Protein AF-A0A6V7V743-F1 (afdb_monomer_lite)

InterPro domains:
  IPR010418 ECSIT [PTHR13113] (31-165)
  IPR046448 ECSIT, N-terminal [PF06239] (47-164)

Foldseek 3Di:
DVVVVVVVVVVVVVVVVLVVVVCCVVVVCVVVPVPPPPPPPLVVLLVVLVVLCVVDPLEPVSLLVSLVCVCVPQPLPRPCLLSNLVSSLVCCVVSVNLQPQVSLVSSLVSHDFPPQEDPDPVCLSPCRPVSNVVSNVVSVVSCVVSVHQDDPVSVVSCCRRNNPHPPSVVVNVVSPVPDDD

Structure (mmCIF, N/CA/C/O backbone):
data_AF-A0A6V7V743-F1
#
_entry.id   AF-A0A6V7V743-F1
#
loop_
_atom_site.group_PDB
_atom_site.id
_atom_site.type_symbol
_atom_site.label_atom_id
_atom_site.label_alt_id
_atom_site.label_comp_id
_atom_site.label_asym_id
_atom_site.label_entity_id
_atom_site.label_seq_id
_atom_site.pdbx_PDB_ins_code
_atom_site.Cartn_x
_atom_site.Cartn_y
_atom_site.Cartn_z
_atom_site.occupancy
_atom_site.B_iso_or_equiv
_atom_site.auth_seq_id
_atom_site.auth_comp_id
_atom_site.auth_asym_id
_atom_site.auth_atom_id
_atom_site.pdbx_PDB_model_num
ATOM 1 N N . MET A 1 1 ? 15.451 -40.706 -31.987 1.00 52.59 1 MET A N 1
ATOM 2 C CA . MET A 1 1 ? 14.683 -40.516 -30.731 1.00 52.59 1 MET A CA 1
ATOM 3 C C . MET A 1 1 ? 15.516 -40.068 -29.520 1.00 52.59 1 MET A C 1
ATOM 5 O O . MET A 1 1 ? 14.998 -39.314 -28.710 1.00 52.59 1 MET A O 1
ATOM 9 N N . LEU A 1 2 ? 16.792 -40.453 -29.372 1.00 41.56 2 LEU A N 1
ATOM 10 C CA . LEU A 1 2 ? 17.580 -40.140 -28.160 1.00 41.56 2 LEU A CA 1
ATOM 11 C C . LEU A 1 2 ? 18.074 -38.678 -28.047 1.00 41.56 2 LEU A C 1
ATOM 13 O O . LEU A 1 2 ? 18.155 -38.143 -26.943 1.00 41.56 2 LEU A O 1
ATOM 17 N N . LYS A 1 3 ? 18.320 -37.981 -29.169 1.00 33.25 3 LYS A N 1
ATOM 18 C CA . LYS A 1 3 ? 18.765 -36.569 -29.158 1.00 33.25 3 LYS A CA 1
ATOM 19 C C . LYS A 1 3 ? 17.710 -35.607 -28.582 1.00 33.25 3 LYS A C 1
ATOM 21 O O . LYS A 1 3 ? 18.058 -34.669 -27.872 1.00 33.25 3 LYS A O 1
ATOM 26 N N . SER A 1 4 ? 16.420 -35.859 -28.819 1.00 38.12 4 SER A N 1
ATOM 27 C CA . SER A 1 4 ? 15.328 -35.017 -28.302 1.00 38.12 4 SER A CA 1
ATOM 28 C C . SER A 1 4 ? 15.082 -35.202 -26.802 1.00 38.12 4 SER A C 1
ATOM 30 O O . SER A 1 4 ? 14.687 -34.250 -26.135 1.00 38.12 4 SER A O 1
ATOM 32 N N . LEU A 1 5 ? 15.337 -36.396 -26.256 1.00 37.75 5 LEU A N 1
ATOM 33 C CA . LEU A 1 5 ? 15.268 -36.665 -24.814 1.00 37.75 5 LEU A CA 1
ATOM 34 C C . LEU A 1 5 ? 16.433 -36.014 -24.057 1.00 37.75 5 LEU A C 1
ATOM 36 O O . LEU A 1 5 ? 16.216 -35.449 -22.988 1.00 37.75 5 LEU A O 1
ATOM 40 N N . PHE A 1 6 ? 17.637 -36.010 -24.637 1.00 34.72 6 PHE A N 1
ATOM 41 C CA . PHE A 1 6 ? 18.815 -35.382 -24.030 1.00 34.72 6 PHE A CA 1
ATOM 42 C C . PHE A 1 6 ? 18.686 -33.852 -23.942 1.00 34.72 6 PHE A C 1
ATOM 44 O O . PHE A 1 6 ? 18.999 -33.266 -22.909 1.00 34.72 6 PHE A O 1
ATOM 51 N N . ILE A 1 7 ? 18.136 -33.206 -24.979 1.00 42.00 7 ILE A N 1
ATOM 52 C CA . ILE A 1 7 ? 17.880 -31.752 -24.997 1.00 42.00 7 ILE A CA 1
ATOM 53 C C . ILE A 1 7 ? 16.734 -31.363 -24.046 1.00 42.00 7 ILE A C 1
ATOM 55 O O . ILE A 1 7 ? 16.777 -30.307 -23.413 1.00 42.00 7 ILE A O 1
ATOM 59 N N . ARG A 1 8 ? 15.696 -32.204 -23.915 1.00 38.78 8 ARG A N 1
ATOM 60 C CA . ARG A 1 8 ? 14.614 -31.977 -22.938 1.00 38.78 8 ARG A CA 1
ATOM 61 C C . ARG A 1 8 ? 15.131 -32.083 -21.506 1.00 38.78 8 ARG A C 1
ATOM 63 O O . ARG A 1 8 ? 14.850 -31.192 -20.711 1.00 38.78 8 ARG A O 1
ATOM 70 N N . ASN A 1 9 ? 15.939 -33.103 -21.209 1.00 32.84 9 ASN A N 1
ATOM 71 C CA . ASN A 1 9 ? 16.572 -33.241 -19.900 1.00 32.84 9 ASN A CA 1
ATOM 72 C C . ASN A 1 9 ? 17.534 -32.078 -19.627 1.00 32.84 9 ASN A C 1
ATOM 74 O O . ASN A 1 9 ? 17.433 -31.458 -18.574 1.00 32.84 9 ASN A O 1
ATOM 78 N N . SER A 1 10 ? 18.403 -31.696 -20.571 1.00 30.92 10 SER A N 1
ATOM 79 C CA . SER A 1 10 ? 19.367 -30.604 -20.360 1.00 30.92 10 SER A CA 1
ATOM 80 C C . SER A 1 10 ? 18.694 -29.254 -20.078 1.00 30.92 10 SER A C 1
ATOM 82 O O . SER A 1 10 ? 19.113 -28.552 -19.158 1.00 30.92 10 SER A O 1
ATOM 84 N N . LYS A 1 11 ? 17.594 -28.924 -20.773 1.00 33.91 11 LYS A N 1
ATOM 85 C CA . LYS A 1 11 ? 16.767 -27.740 -20.476 1.00 33.91 11 LYS A CA 1
ATOM 86 C C . LYS A 1 11 ? 16.111 -27.823 -19.095 1.00 33.91 11 LYS A C 1
ATOM 88 O O . LYS A 1 11 ? 16.059 -26.825 -18.385 1.00 33.91 11 LYS A O 1
ATOM 93 N N . GLN A 1 12 ? 15.652 -29.005 -18.687 1.00 35.06 12 GLN A N 1
ATOM 94 C CA . GLN A 1 12 ? 15.034 -29.230 -17.377 1.00 35.06 12 GLN A CA 1
ATOM 95 C C . GLN A 1 12 ? 16.056 -29.145 -16.223 1.00 35.06 12 GLN A C 1
ATOM 97 O O . GLN A 1 12 ? 15.731 -28.625 -15.154 1.00 35.06 12 GLN A O 1
ATOM 102 N N . TYR A 1 13 ? 17.303 -29.575 -16.450 1.00 32.12 13 TYR A N 1
ATOM 103 C CA . TYR A 1 13 ? 18.431 -29.410 -15.524 1.00 32.12 13 TYR A CA 1
ATOM 104 C C . TYR A 1 13 ? 18.911 -27.955 -15.430 1.00 32.12 13 TYR A C 1
ATOM 106 O O . TYR A 1 13 ? 19.172 -27.484 -14.322 1.00 32.12 13 TYR A O 1
ATOM 114 N N . LEU A 1 14 ? 18.979 -27.231 -16.553 1.00 37.91 14 LEU A N 1
ATOM 115 C CA . LEU A 1 14 ? 19.288 -25.796 -16.584 1.00 37.91 14 LEU A CA 1
ATOM 116 C C . LEU A 1 14 ? 18.224 -24.984 -15.836 1.00 37.91 14 LEU A C 1
ATOM 118 O O . LEU A 1 14 ? 18.575 -24.257 -14.917 1.00 37.91 14 LEU A O 1
ATOM 122 N N . LEU A 1 15 ? 16.933 -25.227 -16.090 1.00 46.09 15 LEU A N 1
ATOM 123 C CA . LEU A 1 15 ? 15.820 -24.621 -15.343 1.00 46.09 15 LEU A CA 1
ATOM 124 C C . LEU A 1 15 ? 15.848 -24.952 -13.842 1.00 46.09 15 LEU A C 1
ATOM 126 O O . LEU A 1 15 ? 15.474 -24.117 -13.018 1.00 46.09 15 LEU A O 1
ATOM 130 N N . ARG A 1 16 ? 16.277 -26.165 -13.453 1.00 43.53 16 ARG A N 1
ATOM 131 C CA . ARG A 1 16 ? 16.456 -26.539 -12.038 1.00 43.53 16 ARG A CA 1
ATOM 132 C C . ARG A 1 16 ? 17.646 -25.827 -11.405 1.00 43.53 16 ARG A C 1
ATOM 134 O O . ARG A 1 16 ? 17.506 -25.385 -10.273 1.00 43.53 16 ARG A O 1
ATOM 141 N N . ARG A 1 17 ? 18.784 -25.698 -12.097 1.00 43.84 17 ARG A N 1
ATOM 142 C CA . ARG A 1 17 ? 19.956 -24.956 -11.604 1.00 43.84 17 ARG A CA 1
ATOM 143 C C . ARG A 1 17 ? 19.698 -23.458 -11.545 1.00 43.84 17 ARG A C 1
ATOM 145 O O . ARG A 1 17 ? 20.034 -22.865 -10.534 1.00 43.84 17 ARG A O 1
ATOM 152 N N . GLU A 1 18 ? 19.044 -22.872 -12.541 1.00 46.78 18 GLU A N 1
ATOM 153 C CA . GLU A 1 18 ? 18.593 -21.477 -12.516 1.00 46.78 18 GLU A CA 1
ATOM 154 C C . GLU A 1 18 ? 17.610 -21.245 -11.374 1.00 46.78 18 GLU A C 1
ATOM 156 O O . GLU A 1 18 ? 17.806 -20.319 -10.601 1.00 46.78 18 GLU A O 1
ATOM 161 N N . LYS A 1 19 ? 16.618 -22.128 -11.175 1.00 50.62 19 LYS A N 1
ATOM 162 C CA . LYS A 1 19 ? 15.741 -22.061 -9.997 1.00 50.62 19 LYS A CA 1
ATOM 163 C C . LYS A 1 19 ? 16.500 -22.226 -8.692 1.00 50.62 19 LYS A C 1
ATOM 165 O O . LYS A 1 19 ? 16.123 -21.579 -7.733 1.00 50.62 19 LYS A O 1
ATOM 170 N N . LEU A 1 20 ? 17.522 -23.078 -8.622 1.00 50.16 20 LEU A N 1
ATOM 171 C CA . LEU A 1 20 ? 18.299 -23.296 -7.400 1.00 50.16 20 LEU A CA 1
ATOM 172 C C . LEU A 1 20 ? 19.237 -22.121 -7.112 1.00 50.16 20 LEU A C 1
ATOM 174 O O . LEU A 1 20 ? 19.399 -21.763 -5.957 1.00 50.16 20 LEU A O 1
ATOM 178 N N . ILE A 1 21 ? 19.840 -21.521 -8.139 1.00 57.09 21 ILE A N 1
ATOM 179 C CA . ILE A 1 21 ? 20.647 -20.300 -8.042 1.00 57.09 21 ILE A CA 1
ATOM 180 C C . ILE A 1 21 ? 19.735 -19.146 -7.660 1.00 57.09 21 ILE A C 1
ATOM 182 O O . ILE A 1 21 ? 20.049 -18.434 -6.726 1.00 57.09 21 ILE A O 1
ATOM 186 N N . TYR A 1 22 ? 18.574 -19.018 -8.296 1.00 54.62 22 TYR A N 1
ATOM 187 C CA . TYR A 1 22 ? 17.567 -18.029 -7.945 1.00 54.62 22 TYR A CA 1
ATOM 188 C C . TYR A 1 22 ? 17.076 -18.230 -6.518 1.00 54.62 22 TYR A C 1
ATOM 190 O O . TYR A 1 22 ? 17.053 -17.275 -5.766 1.00 54.62 22 TYR A O 1
ATOM 198 N N . LEU A 1 23 ? 16.745 -19.456 -6.103 1.00 52.94 23 LEU A N 1
ATOM 199 C CA . LEU A 1 23 ? 16.323 -19.747 -4.736 1.00 52.94 23 LEU A CA 1
ATOM 200 C C . LEU A 1 23 ? 17.463 -19.480 -3.759 1.00 52.94 23 LEU A C 1
ATOM 202 O O . LEU A 1 23 ? 17.211 -18.896 -2.729 1.00 52.94 23 LEU A O 1
ATOM 206 N N . LYS A 1 24 ? 18.713 -19.827 -4.081 1.00 52.16 24 LYS A N 1
ATOM 207 C CA . LYS A 1 24 ? 19.871 -19.559 -3.221 1.00 52.16 24 LYS A CA 1
ATOM 208 C C . LYS A 1 24 ? 20.233 -18.082 -3.163 1.00 52.16 24 LYS A C 1
ATOM 210 O O . LYS A 1 24 ? 20.589 -17.631 -2.093 1.00 52.16 24 LYS A O 1
ATOM 215 N N . VAL A 1 25 ? 20.125 -17.331 -4.258 1.00 56.34 25 VAL A N 1
ATOM 216 C CA . VAL A 1 25 ? 20.350 -15.878 -4.319 1.00 56.34 25 VAL A CA 1
ATOM 217 C C . VAL A 1 25 ? 19.195 -15.147 -3.652 1.00 56.34 25 VAL A C 1
ATOM 219 O O . VAL A 1 25 ? 19.448 -14.224 -2.906 1.00 56.34 25 VAL A O 1
ATOM 222 N N . PHE A 1 26 ? 17.953 -15.585 -3.843 1.00 53.72 26 PHE A N 1
ATOM 223 C CA . PHE A 1 26 ? 16.755 -15.058 -3.189 1.00 53.72 26 PHE A CA 1
ATOM 224 C C . PHE A 1 26 ? 16.745 -15.372 -1.696 1.00 53.72 26 PHE A C 1
ATOM 226 O O . PHE A 1 26 ? 16.457 -14.498 -0.900 1.00 53.72 26 PHE A O 1
ATOM 233 N N . GLN A 1 27 ? 17.104 -16.591 -1.302 1.00 53.81 27 GLN A N 1
ATOM 234 C CA . GLN A 1 27 ? 17.213 -17.022 0.089 1.00 53.81 27 GLN A CA 1
ATOM 235 C C . GLN A 1 27 ? 18.456 -16.412 0.743 1.00 53.81 27 GLN A C 1
ATOM 237 O O . GLN A 1 27 ? 18.379 -16.043 1.903 1.00 53.81 27 GLN A O 1
ATOM 242 N N . ALA A 1 28 ? 19.559 -16.205 0.012 1.00 49.59 28 ALA A N 1
ATOM 243 C CA . ALA A 1 28 ? 20.697 -15.404 0.464 1.00 49.59 28 ALA A CA 1
ATOM 244 C C . ALA A 1 28 ? 20.339 -13.922 0.555 1.00 49.59 28 ALA A C 1
ATOM 246 O O . ALA A 1 28 ? 20.768 -13.291 1.508 1.00 49.59 28 ALA A O 1
ATOM 247 N N . TYR A 1 29 ? 19.521 -13.378 -0.351 1.00 52.69 29 TYR A N 1
ATOM 248 C CA . TYR A 1 29 ? 18.921 -12.052 -0.219 1.00 52.69 29 TYR A CA 1
ATOM 249 C C . TYR A 1 29 ? 18.076 -12.030 1.047 1.00 52.69 29 TYR A C 1
ATOM 251 O O . TYR A 1 29 ? 18.429 -11.293 1.936 1.00 52.69 29 TYR A O 1
ATOM 259 N N . GLN A 1 30 ? 17.100 -12.917 1.238 1.00 45.41 30 GLN A N 1
ATOM 260 C CA . GLN A 1 30 ? 16.284 -12.995 2.457 1.00 45.41 30 GLN A CA 1
ATOM 261 C C . GLN A 1 30 ? 17.104 -13.219 3.746 1.00 45.41 30 GLN A C 1
ATOM 263 O O . GLN A 1 30 ? 16.728 -12.710 4.799 1.00 45.41 30 GLN A O 1
ATOM 268 N N . CYS A 1 31 ? 18.228 -13.944 3.688 1.00 37.81 31 CYS A N 1
ATOM 269 C CA . CYS A 1 31 ? 19.143 -14.146 4.820 1.00 37.81 31 CYS A CA 1
ATOM 270 C C . CYS A 1 31 ? 20.088 -12.957 5.067 1.00 37.81 31 CYS A C 1
ATOM 272 O O . CYS A 1 31 ? 20.465 -12.732 6.213 1.00 37.81 31 CYS A O 1
ATOM 274 N N . SER A 1 32 ? 20.476 -12.204 4.032 1.00 38.69 32 SER A N 1
ATOM 275 C CA . SER A 1 32 ? 21.328 -11.001 4.127 1.00 38.69 32 SER A CA 1
ATOM 276 C C . SER A 1 32 ? 20.517 -9.704 4.256 1.00 38.69 32 SER A C 1
ATOM 278 O O . SER A 1 32 ? 21.020 -8.690 4.728 1.00 38.69 32 SER A O 1
ATOM 280 N N . SER A 1 33 ? 19.229 -9.770 3.928 1.00 39.53 33 SER A N 1
ATOM 281 C CA . SER A 1 33 ? 18.188 -8.763 4.058 1.00 39.53 33 SER A CA 1
ATOM 282 C C . SER A 1 33 ? 17.205 -9.170 5.158 1.00 39.53 33 SER A C 1
ATOM 284 O O . SER A 1 33 ? 15.987 -9.132 4.992 1.00 39.53 33 SER A O 1
ATOM 286 N N . LYS A 1 34 ? 17.712 -9.448 6.358 1.00 35.84 34 LYS A N 1
ATOM 287 C CA . LYS A 1 34 ? 17.148 -8.658 7.450 1.00 35.84 34 LYS A CA 1
ATOM 288 C C . LYS A 1 34 ? 17.804 -7.291 7.295 1.00 35.84 34 LYS A C 1
ATOM 290 O O . LYS A 1 34 ? 18.914 -7.144 7.805 1.00 35.84 34 LYS A O 1
ATOM 295 N N . PRO A 1 35 ? 17.235 -6.324 6.539 1.00 32.94 35 PRO A N 1
ATOM 296 C CA . PRO A 1 35 ? 17.765 -4.981 6.625 1.00 32.94 35 PRO A CA 1
ATOM 297 C C . PRO A 1 35 ? 17.722 -4.637 8.112 1.00 32.94 35 PRO A C 1
ATOM 299 O O . PRO A 1 35 ? 16.658 -4.663 8.736 1.00 32.94 35 PRO A O 1
ATOM 302 N N . ASN A 1 36 ? 18.894 -4.403 8.701 1.00 37.66 36 ASN A N 1
ATOM 303 C CA . ASN A 1 36 ? 18.988 -3.661 9.941 1.00 37.66 36 ASN A CA 1
ATOM 304 C C . ASN A 1 36 ? 18.488 -2.267 9.569 1.00 37.66 36 ASN A C 1
ATOM 306 O O . ASN A 1 36 ? 19.254 -1.398 9.156 1.00 37.66 36 ASN A O 1
ATOM 310 N N . TYR A 1 37 ? 17.166 -2.103 9.560 1.00 44.72 37 TYR A N 1
ATOM 311 C CA . TYR A 1 37 ? 16.579 -0.792 9.515 1.00 44.72 37 TYR A CA 1
ATOM 312 C C . TYR A 1 37 ? 17.067 -0.159 10.815 1.00 44.72 37 TYR A C 1
ATOM 314 O O . TYR A 1 37 ? 16.678 -0.559 11.910 1.00 44.72 37 TYR A O 1
ATOM 322 N N . LYS A 1 38 ? 18.001 0.790 10.723 1.00 35.47 38 LYS A N 1
ATOM 323 C CA . LYS A 1 38 ? 18.111 1.745 11.814 1.00 35.47 38 LYS A CA 1
ATOM 324 C C . LYS A 1 38 ? 16.732 2.393 11.871 1.00 35.47 38 LYS A C 1
ATOM 326 O O . LYS A 1 38 ? 16.312 3.023 10.903 1.00 35.47 38 LYS A O 1
ATOM 331 N N . THR A 1 39 ? 16.010 2.143 12.956 1.00 43.47 39 THR A N 1
ATOM 332 C CA . THR A 1 39 ? 14.642 2.574 13.288 1.00 43.47 39 THR A CA 1
ATOM 333 C C . THR A 1 39 ? 14.473 4.094 13.340 1.00 43.47 39 THR A C 1
ATOM 335 O O . THR A 1 39 ? 13.710 4.605 14.142 1.00 43.47 39 THR A O 1
ATOM 338 N N . THR A 1 40 ? 15.191 4.864 12.531 1.00 42.59 40 THR A N 1
ATOM 339 C CA . THR A 1 40 ? 15.216 6.320 12.657 1.00 42.59 40 THR A CA 1
ATOM 340 C C . THR A 1 40 ? 14.094 6.987 11.855 1.00 42.59 40 THR A C 1
ATOM 342 O O . THR A 1 40 ? 13.719 8.100 12.182 1.00 42.59 40 THR A O 1
ATOM 345 N N . GLN A 1 41 ? 13.519 6.317 10.845 1.00 47.16 41 GLN A N 1
ATOM 346 C CA . GLN A 1 41 ? 12.467 6.876 9.974 1.00 47.16 41 GLN A CA 1
ATOM 347 C C . GLN A 1 41 ? 11.034 6.298 10.114 1.00 47.16 41 GLN A C 1
ATOM 349 O O . GLN A 1 41 ? 10.112 7.015 9.733 1.00 47.16 41 GLN A O 1
ATOM 354 N N . PRO A 1 42 ? 10.760 5.068 10.626 1.00 51.12 42 PRO A N 1
ATOM 355 C CA . PRO A 1 42 ? 9.369 4.608 10.773 1.00 51.12 42 PRO A CA 1
ATOM 356 C C . PRO A 1 42 ? 8.614 5.416 11.837 1.00 51.12 42 PRO A C 1
ATOM 358 O O . PRO A 1 42 ? 7.414 5.625 11.700 1.00 51.12 42 PRO A O 1
ATOM 361 N N . ILE A 1 43 ? 9.351 5.945 12.822 1.00 56.25 43 ILE A N 1
ATOM 362 C CA . ILE A 1 43 ? 8.841 6.835 13.868 1.00 56.25 43 ILE A CA 1
ATOM 363 C C . ILE A 1 43 ? 8.132 8.042 13.238 1.00 56.25 43 ILE A C 1
ATOM 365 O O . ILE A 1 43 ? 7.017 8.350 13.628 1.00 56.25 43 ILE A O 1
ATOM 369 N N . ILE A 1 44 ? 8.700 8.635 12.180 1.00 73.31 44 ILE A N 1
ATOM 370 C CA . ILE A 1 44 ? 8.142 9.840 11.547 1.00 73.31 44 ILE A CA 1
ATOM 371 C C . ILE A 1 44 ? 6.762 9.572 10.937 1.00 73.31 44 ILE A C 1
ATOM 373 O O . ILE A 1 44 ? 5.871 10.409 11.043 1.00 73.31 44 ILE A O 1
ATOM 377 N N . TRP A 1 45 ? 6.566 8.421 10.283 1.00 79.88 45 TRP A N 1
ATOM 378 C CA . TRP A 1 45 ? 5.296 8.133 9.610 1.00 79.88 45 TRP A CA 1
ATOM 379 C C . TRP A 1 45 ? 4.228 7.622 10.571 1.00 79.88 45 TRP A C 1
ATOM 381 O O . TRP A 1 45 ? 3.066 7.984 10.412 1.00 79.88 45 TRP A O 1
ATOM 391 N N . ASP A 1 46 ? 4.599 6.833 11.580 1.00 79.31 46 ASP A N 1
ATOM 392 C CA . ASP A 1 46 ? 3.661 6.454 12.639 1.00 79.31 46 ASP A CA 1
ATOM 393 C C . ASP A 1 46 ? 3.217 7.691 13.441 1.00 79.31 46 ASP A C 1
ATOM 395 O O . ASP A 1 46 ? 2.020 7.868 13.666 1.00 79.31 46 ASP A O 1
ATOM 399 N N . GLU A 1 47 ? 4.142 8.597 13.778 1.00 82.00 47 GLU A N 1
ATOM 400 C CA . GLU A 1 47 ? 3.829 9.900 14.381 1.00 82.00 47 GLU A CA 1
ATOM 401 C C . GLU A 1 47 ? 2.976 10.770 13.454 1.00 82.00 47 GLU A C 1
ATOM 403 O O . GLU A 1 47 ? 2.053 11.431 13.915 1.00 82.00 47 GLU A O 1
ATOM 408 N N . PHE A 1 48 ? 3.224 10.750 12.141 1.00 84.38 48 PHE A N 1
ATOM 409 C CA . PHE A 1 48 ? 2.398 11.463 11.167 1.00 84.38 48 PHE A CA 1
ATOM 410 C C . PHE A 1 48 ? 0.942 10.979 11.197 1.00 84.38 48 PHE A C 1
ATOM 412 O O . PHE A 1 48 ? 0.033 11.800 11.297 1.00 84.38 48 PHE A O 1
ATOM 419 N N . PHE A 1 49 ? 0.707 9.662 11.184 1.00 83.44 49 PHE A N 1
ATOM 420 C CA . PHE A 1 49 ? -0.645 9.111 11.322 1.00 83.44 49 PHE A CA 1
ATOM 421 C C . PHE A 1 49 ? -1.270 9.445 12.684 1.00 83.44 49 PHE A C 1
ATOM 423 O O . PHE A 1 49 ? -2.465 9.727 12.748 1.00 83.44 49 PHE A O 1
ATOM 430 N N . GLN A 1 50 ? -0.487 9.445 13.765 1.00 82.88 50 GLN A N 1
ATOM 431 C CA . GLN A 1 50 ? -0.975 9.824 15.094 1.00 82.88 50 GLN A CA 1
ATOM 432 C C . GLN A 1 50 ? -1.364 11.304 15.161 1.00 82.88 50 GLN A C 1
ATOM 434 O O . GLN A 1 50 ? -2.483 11.608 15.563 1.00 82.88 50 GLN A O 1
ATOM 439 N N . ARG A 1 51 ? -0.510 12.209 14.679 1.00 80.31 51 ARG A N 1
ATOM 440 C CA . ARG A 1 51 ? -0.753 13.655 14.668 1.00 80.31 51 ARG A CA 1
ATOM 441 C C . ARG A 1 51 ? -2.002 14.021 13.873 1.00 80.31 51 ARG A C 1
ATOM 443 O O . ARG A 1 51 ? -2.823 14.801 14.338 1.00 80.31 51 ARG A O 1
ATOM 450 N N . GLU A 1 52 ? -2.175 13.445 12.685 1.00 71.38 52 GLU A N 1
ATOM 451 C CA . GLU A 1 52 ? -3.384 13.692 11.887 1.00 71.38 52 GLU A CA 1
ATOM 452 C C . GLU A 1 52 ? -4.641 13.129 12.580 1.00 71.38 52 GLU A C 1
ATOM 454 O O . GLU A 1 52 ? -5.716 13.709 12.459 1.00 71.38 52 GLU A O 1
ATOM 459 N N . SER A 1 53 ? -4.504 12.058 13.375 1.00 67.50 53 SER A N 1
ATOM 460 C CA . SER A 1 53 ? -5.601 11.501 14.184 1.00 67.50 53 SER A CA 1
ATOM 461 C C . SER A 1 53 ? -5.930 12.266 15.470 1.00 67.50 53 SER A C 1
ATOM 463 O O . SER A 1 53 ? -6.959 12.004 16.087 1.00 67.50 53 SER A O 1
ATOM 465 N N . GLU A 1 54 ? -5.044 13.156 15.915 1.00 70.06 54 GLU A N 1
ATOM 466 C CA . GLU A 1 54 ? -5.303 14.070 17.034 1.00 70.06 54 GLU A CA 1
ATOM 467 C C . GLU A 1 54 ? -6.055 15.316 16.558 1.00 70.06 54 GLU A C 1
ATOM 469 O O . GLU A 1 54 ? -6.875 15.866 17.289 1.00 70.06 54 GLU A O 1
ATOM 474 N N . VAL A 1 55 ? -5.786 15.752 15.324 1.00 62.00 55 VAL A N 1
ATOM 475 C CA . VAL A 1 55 ? -6.428 16.919 14.703 1.00 62.00 55 VAL A CA 1
ATOM 476 C C . VAL A 1 55 ? -7.815 16.576 14.150 1.00 62.00 55 VAL A C 1
ATOM 478 O O . VAL A 1 55 ? -8.716 17.413 14.205 1.00 62.00 55 VAL A O 1
ATOM 481 N N . ALA A 1 56 ? -8.001 15.363 13.627 1.00 64.38 56 ALA A N 1
ATOM 482 C CA . ALA A 1 56 ? -9.268 14.874 13.096 1.00 64.38 56 ALA A CA 1
ATOM 483 C C . ALA A 1 56 ? -9.628 13.519 13.711 1.00 64.38 56 ALA A C 1
ATOM 485 O O . ALA A 1 56 ? -8.753 12.681 13.926 1.00 64.38 56 ALA A O 1
ATOM 486 N N . ASP A 1 57 ? -10.924 13.268 13.928 1.00 77.00 57 ASP A N 1
ATOM 487 C CA . ASP A 1 57 ? -11.395 11.949 14.353 1.00 77.00 57 ASP A CA 1
ATOM 488 C C . ASP A 1 57 ? -10.832 10.853 13.434 1.00 77.00 57 ASP A C 1
ATOM 490 O O . ASP A 1 57 ? -10.737 11.037 12.213 1.00 77.00 57 ASP A O 1
ATOM 494 N N . LYS A 1 58 ? -10.480 9.698 14.023 1.00 79.75 58 LYS A N 1
ATOM 495 C CA . LYS A 1 58 ? -9.946 8.501 13.342 1.00 79.75 58 LYS A CA 1
ATOM 496 C C . LYS A 1 58 ? -10.966 7.912 12.370 1.00 79.75 58 LYS A C 1
ATOM 498 O O . LYS A 1 58 ? -11.592 6.886 12.617 1.00 79.75 58 LYS A O 1
ATOM 503 N N . THR A 1 59 ? -11.118 8.590 11.247 1.00 89.25 59 THR A N 1
ATOM 504 C CA . THR A 1 59 ? -12.085 8.317 10.196 1.00 89.25 59 THR A CA 1
ATOM 505 C C . THR A 1 59 ? -11.371 7.798 8.9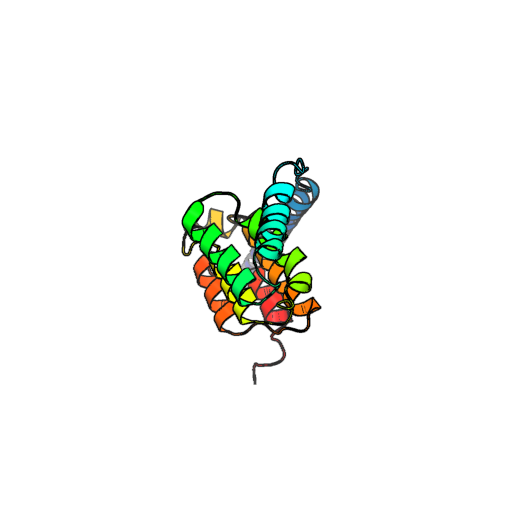55 1.00 89.25 59 THR A C 1
ATOM 507 O O . THR A 1 59 ? -10.170 8.005 8.751 1.00 89.25 59 THR A O 1
ATOM 510 N N . LYS A 1 60 ? -12.133 7.144 8.075 1.00 90.69 60 LYS A N 1
ATOM 511 C CA . LYS A 1 60 ? -11.649 6.748 6.746 1.00 90.69 60 LYS A CA 1
ATOM 512 C C . LYS A 1 60 ? -11.109 7.950 5.966 1.00 90.69 60 LYS A C 1
ATOM 514 O O . LYS A 1 60 ? -10.095 7.834 5.282 1.00 90.69 60 LYS A O 1
ATOM 519 N N . GLU A 1 61 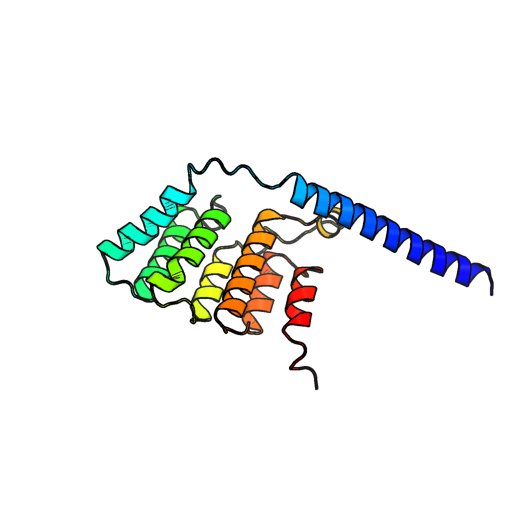? -11.770 9.097 6.081 1.00 90.56 61 GLU A N 1
ATOM 520 C CA . GLU A 1 61 ? -11.408 10.324 5.372 1.00 90.56 61 GLU A CA 1
ATOM 521 C C . GLU A 1 61 ? -10.050 10.862 5.818 1.00 90.56 61 GLU A C 1
ATOM 523 O O . GLU A 1 61 ? -9.215 11.149 4.960 1.00 90.56 61 GLU A O 1
ATOM 528 N N . ALA A 1 62 ? -9.788 10.887 7.130 1.00 90.69 62 ALA A N 1
ATOM 529 C CA . ALA A 1 62 ? -8.487 11.266 7.677 1.00 90.69 62 ALA A CA 1
ATOM 530 C C . ALA A 1 62 ? -7.369 10.353 7.147 1.00 90.69 62 ALA A C 1
ATOM 532 O O . ALA A 1 62 ? -6.339 10.831 6.673 1.00 90.69 62 ALA A O 1
ATOM 533 N N . PHE A 1 63 ? -7.598 9.035 7.111 1.00 92.75 63 PHE A N 1
ATOM 534 C CA . PHE A 1 63 ? -6.616 8.091 6.566 1.00 92.75 63 PHE A CA 1
ATOM 535 C C . PHE A 1 63 ? -6.327 8.342 5.076 1.00 92.75 63 PHE A C 1
ATOM 537 O O . PHE A 1 63 ? -5.171 8.360 4.646 1.00 92.75 63 PHE A O 1
ATOM 544 N N . LEU A 1 64 ? -7.368 8.579 4.272 1.00 92.94 64 LEU A N 1
ATOM 545 C CA . LEU A 1 64 ? -7.216 8.922 2.855 1.00 92.94 64 LEU A CA 1
ATOM 546 C C . LEU A 1 64 ? -6.525 10.280 2.663 1.00 92.94 64 LEU A C 1
ATOM 548 O O . LEU A 1 64 ? -5.765 10.457 1.709 1.00 92.94 64 LEU A O 1
ATOM 552 N N . GLN A 1 65 ? -6.755 11.235 3.562 1.00 91.12 65 GLN A N 1
ATOM 553 C CA . GLN A 1 65 ? -6.076 12.526 3.560 1.00 91.12 65 GLN A CA 1
ATOM 554 C C . GLN A 1 65 ? -4.579 12.369 3.845 1.00 91.12 65 GLN A C 1
ATOM 556 O O . GLN A 1 65 ? -3.777 12.954 3.116 1.00 91.12 65 GLN A O 1
ATOM 561 N N . CYS A 1 66 ? -4.182 11.512 4.792 1.00 90.69 66 CYS A N 1
ATOM 562 C CA . CYS A 1 66 ? -2.776 11.168 5.029 1.00 90.69 66 CYS A CA 1
ATOM 563 C C . CYS A 1 66 ? -2.093 10.641 3.756 1.00 90.69 66 CYS A C 1
ATOM 565 O O . CYS A 1 66 ? -0.992 11.077 3.417 1.00 90.69 66 CYS A O 1
ATOM 567 N N . ILE A 1 67 ? -2.760 9.747 3.014 1.00 92.06 67 ILE A N 1
ATOM 568 C CA . ILE A 1 67 ? -2.251 9.227 1.732 1.00 92.06 67 ILE A CA 1
ATOM 569 C C . ILE A 1 67 ? -2.081 10.361 0.715 1.00 92.06 67 ILE A C 1
ATOM 571 O O . ILE A 1 67 ? -1.026 10.477 0.088 1.00 92.06 67 ILE A O 1
ATOM 575 N N . LYS A 1 68 ? -3.086 11.233 0.569 1.00 90.25 68 LYS A N 1
ATOM 576 C CA . LYS A 1 68 ? -3.020 12.382 -0.349 1.00 90.25 68 LYS A CA 1
ATOM 577 C C . LYS A 1 68 ? -1.866 13.322 0.001 1.00 90.25 68 LYS A C 1
ATOM 579 O O . LYS A 1 68 ? -1.096 13.686 -0.884 1.00 90.25 68 LYS A O 1
ATOM 584 N N . LEU A 1 69 ? -1.707 13.668 1.279 1.00 89.00 69 LEU A N 1
ATOM 585 C CA . LEU A 1 69 ? -0.629 14.532 1.768 1.00 89.00 69 LEU A CA 1
ATOM 586 C C . LEU A 1 69 ? 0.755 13.924 1.513 1.00 89.00 69 LEU A C 1
ATOM 588 O O . LEU A 1 69 ? 1.673 14.632 1.094 1.00 89.00 69 LEU A O 1
ATOM 592 N N . PHE A 1 70 ? 0.910 12.611 1.699 1.00 87.62 70 PHE A N 1
ATOM 593 C CA . PHE A 1 70 ? 2.148 11.910 1.363 1.00 87.62 70 PHE A CA 1
ATOM 594 C C . PHE A 1 70 ? 2.477 12.029 -0.133 1.00 87.62 70 PHE A C 1
ATOM 596 O O . PHE A 1 70 ? 3.580 12.440 -0.503 1.00 87.62 70 PHE A O 1
ATOM 603 N N . VAL A 1 71 ? 1.503 11.738 -1.001 1.00 86.44 71 VAL A N 1
ATOM 604 C CA . VAL A 1 71 ? 1.685 11.809 -2.460 1.00 86.44 71 VAL A CA 1
ATOM 605 C C . VAL A 1 71 ? 1.991 13.240 -2.917 1.00 86.44 71 VAL A C 1
ATOM 607 O O . VAL A 1 71 ? 2.851 13.428 -3.779 1.00 86.44 71 VAL A O 1
ATOM 610 N N . MET A 1 72 ? 1.335 14.247 -2.331 1.00 84.06 72 MET A N 1
ATOM 611 C CA . MET A 1 72 ? 1.568 15.663 -2.638 1.00 84.06 72 MET A CA 1
ATOM 612 C C . MET A 1 72 ? 2.945 16.151 -2.176 1.00 84.06 72 MET A C 1
ATOM 614 O O . MET A 1 72 ? 3.616 16.864 -2.915 1.00 84.06 72 MET A O 1
ATOM 618 N N . SER A 1 73 ? 3.376 15.776 -0.969 1.00 77.94 73 SER A N 1
ATOM 619 C CA . SER A 1 73 ? 4.612 16.295 -0.364 1.00 77.94 73 SER A CA 1
ATOM 620 C C . SER A 1 73 ? 5.883 15.691 -0.956 1.00 77.94 73 SER A C 1
ATOM 622 O O . SER A 1 73 ? 6.892 16.381 -1.094 1.00 77.94 73 SER A O 1
ATOM 624 N N . ARG A 1 74 ? 5.864 14.400 -1.298 1.00 68.06 74 ARG A N 1
ATOM 625 C CA . ARG A 1 74 ? 7.058 13.677 -1.768 1.00 68.06 74 ARG A CA 1
ATOM 626 C C . ARG A 1 74 ? 7.065 13.451 -3.278 1.00 68.06 74 ARG A C 1
ATOM 628 O O . ARG A 1 74 ? 8.115 13.131 -3.834 1.00 68.06 74 ARG A O 1
ATOM 635 N N . GLY A 1 75 ? 5.919 13.623 -3.940 1.00 59.59 75 GLY A N 1
ATOM 636 C CA . GLY A 1 75 ? 5.712 13.203 -5.323 1.00 59.59 75 GLY A CA 1
ATOM 637 C C . GLY A 1 75 ? 5.769 11.676 -5.475 1.00 59.59 75 GLY A C 1
ATOM 638 O O . GLY A 1 75 ? 6.325 10.959 -4.645 1.00 59.59 75 GLY A O 1
ATOM 639 N N . LYS A 1 76 ? 5.235 11.141 -6.580 1.00 57.38 76 LYS A N 1
ATOM 640 C CA . LYS A 1 76 ? 5.199 9.681 -6.826 1.00 57.38 76 LYS A CA 1
ATOM 641 C C . LYS A 1 76 ? 6.591 9.023 -6.892 1.00 57.38 76 LYS A C 1
ATOM 643 O O . LYS A 1 76 ? 6.706 7.822 -6.672 1.00 57.38 76 LYS A O 1
ATOM 648 N N . ARG A 1 77 ? 7.642 9.809 -7.158 1.00 57.22 77 ARG A N 1
ATOM 649 C CA . ARG A 1 77 ? 9.045 9.363 -7.277 1.00 57.22 77 ARG A CA 1
ATOM 650 C C . ARG A 1 77 ? 9.891 9.581 -6.020 1.00 57.22 77 ARG A C 1
ATOM 652 O O . ARG A 1 77 ? 11.071 9.243 -6.021 1.00 57.22 77 ARG A O 1
ATOM 659 N N . GLY A 1 78 ? 9.321 10.154 -4.960 1.00 62.12 78 GLY A N 1
ATOM 660 C CA . GLY A 1 78 ? 10.032 10.351 -3.701 1.00 62.12 78 GLY A CA 1
ATOM 661 C C . GLY A 1 78 ? 10.295 9.028 -2.976 1.00 62.12 78 GLY A C 1
ATOM 662 O O . GLY A 1 78 ? 9.443 8.142 -2.946 1.00 62.12 78 GLY A O 1
ATOM 663 N N . GLY A 1 79 ? 11.471 8.892 -2.358 1.00 73.00 79 GLY A N 1
ATOM 664 C CA . GLY A 1 79 ? 11.759 7.771 -1.457 1.00 73.00 79 GLY A CA 1
ATOM 665 C C . GLY A 1 79 ? 10.898 7.820 -0.186 1.00 73.00 79 GLY A C 1
ATOM 666 O O . GLY A 1 79 ? 10.486 8.905 0.244 1.00 73.00 79 GLY A O 1
ATOM 667 N N . GLY A 1 80 ? 10.664 6.657 0.430 1.00 82.38 80 GLY A N 1
ATOM 668 C CA . GLY A 1 80 ? 9.857 6.518 1.652 1.00 82.38 80 GLY A CA 1
ATOM 669 C C . GLY A 1 80 ? 8.525 5.777 1.475 1.00 82.38 80 GLY A C 1
ATOM 670 O O . GLY A 1 80 ? 7.755 5.690 2.427 1.00 82.38 80 GLY A O 1
ATOM 671 N N . GLN A 1 81 ? 8.205 5.284 0.269 1.00 86.06 81 GLN A N 1
ATOM 672 C CA . GLN A 1 81 ? 6.905 4.652 -0.013 1.00 86.06 81 GLN A CA 1
ATOM 673 C C . GLN A 1 81 ? 6.705 3.369 0.802 1.00 86.06 81 GLN A C 1
ATOM 675 O O . GLN A 1 81 ? 5.618 3.119 1.312 1.00 86.06 81 GLN A O 1
ATOM 680 N N . VAL A 1 82 ? 7.760 2.561 0.936 1.00 88.00 82 VAL A N 1
ATOM 681 C CA . VAL A 1 82 ? 7.713 1.294 1.677 1.00 88.00 82 VAL A CA 1
ATOM 682 C C . VAL A 1 82 ? 7.460 1.560 3.158 1.00 88.00 82 VAL A C 1
ATOM 684 O O . VAL A 1 82 ? 6.633 0.900 3.783 1.00 88.00 82 VAL A O 1
ATOM 687 N N . GLU A 1 83 ? 8.150 2.545 3.718 1.00 86.94 83 GLU A N 1
ATOM 688 C CA . GLU A 1 83 ? 8.025 2.972 5.105 1.00 86.94 83 GLU A CA 1
ATOM 689 C C . GLU A 1 83 ? 6.628 3.528 5.379 1.00 86.94 83 GLU A C 1
ATOM 691 O O . GLU A 1 83 ? 5.978 3.091 6.327 1.00 86.94 83 GLU A O 1
ATOM 696 N N . PHE A 1 84 ? 6.138 4.411 4.506 1.00 90.38 84 PHE A N 1
ATOM 697 C CA . PHE A 1 84 ? 4.800 4.980 4.607 1.00 90.38 84 PHE A CA 1
ATOM 698 C C . PHE A 1 84 ? 3.707 3.906 4.541 1.00 90.38 84 PHE A C 1
ATOM 700 O O . PHE A 1 84 ? 2.814 3.889 5.384 1.00 90.38 84 PHE A O 1
ATOM 707 N N . ILE A 1 85 ? 3.787 2.970 3.588 1.00 92.25 85 ILE A N 1
ATOM 708 C CA . ILE A 1 85 ? 2.798 1.889 3.454 1.00 92.25 85 ILE A CA 1
ATOM 709 C C . ILE A 1 85 ? 2.846 0.954 4.666 1.00 92.25 85 ILE A C 1
ATOM 711 O O . ILE A 1 85 ? 1.797 0.532 5.152 1.00 92.25 85 ILE A O 1
ATOM 715 N N . ASN A 1 86 ? 4.036 0.643 5.188 1.00 91.12 86 ASN A N 1
ATOM 716 C CA . ASN A 1 86 ? 4.164 -0.179 6.391 1.00 91.12 86 ASN A CA 1
ATOM 717 C C . ASN A 1 86 ? 3.546 0.507 7.621 1.00 91.12 86 ASN A C 1
ATOM 719 O O . ASN A 1 86 ? 2.807 -0.151 8.356 1.00 91.12 86 ASN A O 1
ATOM 723 N N . ALA A 1 87 ? 3.797 1.806 7.815 1.00 90.88 87 ALA A N 1
ATOM 724 C CA . ALA A 1 87 ? 3.175 2.607 8.872 1.00 90.88 87 ALA A CA 1
ATOM 725 C C . ALA A 1 87 ? 1.649 2.677 8.694 1.00 90.88 87 ALA A C 1
ATOM 727 O O . ALA A 1 87 ? 0.889 2.378 9.616 1.00 90.88 87 ALA A O 1
ATOM 728 N N . GLY A 1 88 ? 1.179 2.958 7.475 1.00 91.94 88 GLY A N 1
ATOM 729 C CA . GLY A 1 88 ? -0.243 2.982 7.141 1.00 91.94 88 GLY A CA 1
ATOM 730 C C . GLY A 1 88 ? -0.924 1.656 7.470 1.00 91.94 88 GLY A C 1
ATOM 731 O O . GLY A 1 88 ? -1.918 1.641 8.191 1.00 91.94 88 GLY A O 1
ATOM 732 N N . ARG A 1 89 ? -0.339 0.531 7.040 1.00 92.56 89 ARG A N 1
ATOM 733 C CA . ARG A 1 89 ? -0.820 -0.830 7.330 1.00 92.56 89 ARG A CA 1
ATOM 734 C C . ARG A 1 89 ? -0.943 -1.098 8.832 1.00 92.56 89 ARG A C 1
ATOM 736 O O . ARG A 1 89 ? -1.941 -1.677 9.258 1.00 92.56 89 ARG A O 1
ATOM 743 N N . ASN A 1 90 ? 0.048 -0.691 9.628 1.00 91.25 90 ASN A N 1
ATOM 744 C CA . ASN A 1 90 ? 0.020 -0.869 11.082 1.00 91.25 90 ASN A CA 1
ATOM 745 C C . ASN A 1 90 ? -1.121 -0.059 11.727 1.00 91.25 90 ASN A C 1
ATOM 747 O O . ASN A 1 90 ? -1.773 -0.539 12.654 1.00 91.25 90 ASN A O 1
ATOM 751 N N . ASN A 1 91 ? -1.416 1.127 11.188 1.00 91.06 91 ASN A N 1
ATOM 752 C CA . ASN A 1 91 ? -2.443 2.029 11.704 1.00 91.06 91 ASN A CA 1
ATOM 753 C C . ASN A 1 91 ? -3.858 1.763 11.150 1.00 91.06 91 ASN A C 1
ATOM 755 O O . ASN A 1 91 ? -4.826 2.254 11.723 1.00 91.06 91 ASN A O 1
ATOM 759 N N . MET A 1 92 ? -4.042 0.926 10.119 1.00 91.56 92 MET A N 1
ATOM 760 C CA . MET A 1 92 ? -5.371 0.657 9.526 1.00 91.56 92 MET A CA 1
ATOM 761 C C . MET A 1 92 ? -6.430 0.210 10.545 1.00 91.56 92 MET A C 1
ATOM 763 O O . MET A 1 92 ? -7.608 0.538 10.401 1.00 91.56 92 MET A O 1
ATOM 767 N N . LYS A 1 93 ? -6.034 -0.547 11.579 1.00 91.12 93 LYS A N 1
ATOM 768 C CA . LYS A 1 93 ? -6.954 -0.972 12.648 1.00 91.12 93 LYS A CA 1
ATOM 769 C C . LYS A 1 93 ? -7.387 0.199 13.527 1.00 91.12 93 LYS A C 1
ATOM 771 O O . LYS A 1 93 ? -8.557 0.269 13.883 1.00 91.12 93 LYS A O 1
ATOM 776 N N . ALA A 1 94 ? -6.477 1.127 13.823 1.00 89.56 94 ALA A N 1
ATOM 777 C CA . ALA A 1 94 ? -6.768 2.310 14.630 1.00 89.56 94 ALA A CA 1
ATOM 778 C C . ALA A 1 94 ? -7.760 3.256 13.935 1.00 89.56 94 ALA A C 1
ATOM 780 O O . ALA A 1 94 ? -8.600 3.846 14.603 1.00 89.56 94 ALA A O 1
ATOM 781 N N . PHE A 1 95 ? -7.698 3.350 12.605 1.00 90.25 95 PHE A N 1
ATOM 782 C CA . PHE A 1 95 ? -8.630 4.137 11.787 1.00 90.25 95 PHE A CA 1
ATOM 783 C C . PHE A 1 95 ? -9.894 3.365 11.373 1.00 90.25 95 PHE A C 1
ATOM 785 O O . PHE A 1 95 ? -10.713 3.879 10.618 1.00 90.25 95 PHE A O 1
ATOM 792 N N . GLY A 1 96 ? -10.049 2.102 11.790 1.00 91.62 96 GLY A N 1
ATOM 793 C CA . GLY A 1 96 ? -11.199 1.272 11.417 1.00 91.62 96 GLY A CA 1
ATOM 794 C C . GLY A 1 96 ? -11.243 0.832 9.944 1.00 91.62 96 GLY A C 1
ATOM 795 O O . GLY A 1 96 ? -12.134 0.079 9.567 1.00 91.62 96 GLY A O 1
ATOM 796 N N . VAL A 1 97 ? -10.257 1.201 9.122 1.00 94.56 97 VAL A N 1
ATOM 797 C CA . VAL A 1 97 ? -10.220 0.949 7.665 1.00 94.56 97 VAL A CA 1
ATOM 798 C C . VAL A 1 97 ? -9.658 -0.418 7.260 1.00 94.56 97 VAL A C 1
ATOM 800 O O . VAL A 1 97 ? -9.586 -0.745 6.082 1.00 94.56 97 VAL A O 1
ATOM 803 N N . HIS A 1 98 ? -9.255 -1.246 8.222 1.00 93.00 98 HIS A N 1
ATOM 804 C CA . HIS A 1 98 ? -8.627 -2.555 7.988 1.00 93.00 98 HIS A CA 1
ATOM 805 C C . HIS A 1 98 ? -9.432 -3.556 7.132 1.00 93.00 98 HIS A C 1
ATOM 807 O O . HIS A 1 98 ? -8.842 -4.503 6.620 1.00 93.00 98 HIS A O 1
ATOM 813 N N . LYS A 1 99 ? -10.751 -3.377 6.982 1.00 92.88 99 LYS A N 1
ATOM 814 C CA . LYS A 1 99 ? -11.614 -4.221 6.128 1.00 92.88 99 LYS A CA 1
ATOM 815 C C . LYS A 1 99 ? -11.979 -3.574 4.790 1.00 92.88 99 LYS A C 1
ATOM 817 O O . LYS A 1 99 ? -12.692 -4.175 3.994 1.00 92.88 99 LYS A O 1
ATOM 822 N N . ASP A 1 100 ? -11.531 -2.347 4.557 1.00 93.75 100 ASP A N 1
ATOM 823 C CA . ASP A 1 100 ? -11.943 -1.558 3.407 1.00 93.75 100 ASP A CA 1
ATOM 824 C C . ASP A 1 100 ? -11.022 -1.806 2.210 1.00 93.75 100 ASP A C 1
ATOM 826 O O . ASP A 1 100 ? -9.837 -1.464 2.230 1.00 93.75 100 ASP A O 1
ATOM 830 N N . LEU A 1 101 ? -11.582 -2.396 1.155 1.00 93.12 101 LEU A N 1
ATOM 831 C CA . LEU A 1 101 ? -10.857 -2.722 -0.068 1.00 93.12 101 LEU A CA 1
ATOM 832 C C . LEU A 1 101 ? -10.318 -1.471 -0.778 1.00 93.12 101 LEU A C 1
ATOM 834 O O . LEU A 1 101 ? -9.214 -1.506 -1.325 1.00 93.12 101 LEU A O 1
ATOM 838 N N . ASP A 1 102 ? -11.060 -0.364 -0.758 1.00 94.12 102 ASP A N 1
ATOM 839 C CA . ASP A 1 102 ? -10.666 0.851 -1.473 1.00 94.12 102 ASP A CA 1
ATOM 840 C C . ASP A 1 102 ? -9.423 1.478 -0.844 1.00 94.12 102 ASP A C 1
ATOM 842 O O . ASP A 1 102 ? -8.544 1.975 -1.546 1.00 94.12 102 ASP A O 1
ATOM 846 N N . VAL A 1 103 ? -9.281 1.372 0.478 1.00 94.94 103 VAL A N 1
ATOM 847 C CA . VAL A 1 103 ? -8.094 1.863 1.188 1.00 94.94 103 VAL A CA 1
ATOM 848 C C . VAL A 1 103 ? -6.847 1.064 0.807 1.00 94.94 103 VAL A C 1
ATOM 850 O O . VAL A 1 103 ? -5.777 1.642 0.612 1.00 94.94 103 VAL A O 1
ATOM 853 N N . TYR A 1 104 ? -6.976 -0.252 0.619 1.00 94.44 104 TYR A N 1
ATOM 854 C CA . TYR A 1 104 ? -5.880 -1.072 0.100 1.00 94.44 104 TYR A CA 1
ATOM 855 C C . TYR A 1 104 ? -5.489 -0.685 -1.330 1.00 94.44 104 TYR A C 1
ATOM 857 O O . TYR A 1 104 ? -4.295 -0.609 -1.634 1.00 94.44 104 TYR A O 1
ATOM 865 N N . LYS A 1 105 ? -6.468 -0.389 -2.196 1.00 94.69 105 LYS A N 1
ATOM 866 C CA . LYS A 1 105 ? -6.205 0.115 -3.554 1.00 94.69 105 LYS A CA 1
ATOM 867 C C . LYS A 1 105 ? -5.443 1.439 -3.509 1.00 94.69 105 LYS A C 1
ATOM 869 O O . LYS A 1 105 ? -4.451 1.584 -4.219 1.00 94.69 105 LYS A O 1
ATOM 874 N N . GLU A 1 106 ? -5.847 2.373 -2.650 1.00 94.50 106 GLU A N 1
ATOM 875 C CA . GLU A 1 106 ? -5.169 3.665 -2.484 1.00 94.50 106 GLU A CA 1
ATOM 876 C C . GLU A 1 106 ? -3.735 3.516 -1.957 1.00 94.50 106 GLU A C 1
ATOM 878 O O . GLU A 1 106 ? -2.818 4.138 -2.493 1.00 94.50 106 GLU A O 1
ATOM 883 N N . LEU A 1 107 ? -3.498 2.626 -0.987 1.00 94.19 107 LEU A N 1
ATOM 884 C CA . LEU A 1 107 ? -2.144 2.324 -0.505 1.00 94.19 107 LEU A CA 1
ATOM 885 C C . LEU A 1 107 ? -1.255 1.732 -1.605 1.00 94.19 107 LEU A C 1
ATOM 887 O O . LEU A 1 107 ? -0.098 2.124 -1.735 1.00 94.19 107 LEU A O 1
ATOM 891 N N . LEU A 1 108 ? -1.782 0.830 -2.437 1.00 91.94 108 LEU A N 1
ATOM 892 C CA . LEU A 1 108 ? -1.040 0.314 -3.592 1.00 91.94 108 LEU A CA 1
ATOM 893 C C . LEU A 1 108 ? -0.787 1.402 -4.642 1.00 91.94 108 LEU A C 1
ATOM 895 O O . LEU A 1 108 ? 0.260 1.403 -5.292 1.00 91.94 108 LEU A O 1
ATOM 899 N N . ARG A 1 109 ? -1.712 2.355 -4.798 1.00 92.31 109 ARG A N 1
ATOM 900 C CA . ARG A 1 109 ? -1.577 3.478 -5.734 1.00 92.31 109 ARG A CA 1
ATOM 901 C C . ARG A 1 109 ? -0.481 4.474 -5.354 1.00 92.31 109 ARG A C 1
ATOM 903 O O . ARG A 1 109 ? -0.048 5.217 -6.235 1.00 92.31 109 ARG A O 1
ATOM 910 N N . VAL A 1 110 ? 0.015 4.435 -4.114 1.00 91.12 110 VAL A N 1
ATOM 911 C CA . VAL A 1 110 ? 1.201 5.192 -3.671 1.00 91.12 110 VAL A CA 1
ATOM 912 C C . VAL A 1 110 ? 2.442 4.821 -4.485 1.00 91.12 110 VAL A C 1
ATOM 914 O O . VAL A 1 110 ? 3.290 5.677 -4.743 1.00 91.12 110 VAL A O 1
ATOM 917 N N . PHE A 1 111 ? 2.550 3.568 -4.933 1.00 89.19 111 PHE A N 1
ATOM 918 C CA . PHE A 1 111 ? 3.615 3.165 -5.841 1.00 89.19 111 PHE A CA 1
ATOM 919 C C . PHE A 1 111 ? 3.435 3.819 -7.225 1.00 89.19 111 PHE A C 1
ATOM 921 O O . PHE A 1 111 ? 2.329 3.754 -7.785 1.00 89.19 111 PHE A O 1
ATOM 928 N N . PRO A 1 112 ? 4.496 4.418 -7.803 1.00 87.50 112 PRO A N 1
ATOM 929 C CA . PRO A 1 112 ? 4.461 4.964 -9.155 1.00 87.50 112 PRO A CA 1
ATOM 930 C C . PRO A 1 112 ? 4.165 3.876 -10.194 1.00 87.50 112 PRO A C 1
ATOM 932 O O . PRO A 1 112 ? 4.560 2.720 -10.054 1.00 87.50 112 PRO A O 1
ATOM 935 N N . GLU A 1 113 ? 3.455 4.259 -11.250 1.00 87.12 113 GLU A N 1
ATOM 936 C CA . GLU A 1 113 ? 3.144 3.370 -12.372 1.00 87.12 113 GLU A CA 1
ATOM 937 C C . GLU A 1 113 ? 4.322 3.340 -13.347 1.00 87.12 113 GLU A C 1
ATOM 939 O O . GLU A 1 113 ? 4.922 4.379 -13.617 1.00 87.12 113 GLU A O 1
ATOM 944 N N . GLY A 1 114 ? 4.664 2.159 -13.866 1.00 82.19 114 GLY A N 1
ATOM 945 C CA . GLY A 1 114 ? 5.761 1.983 -14.824 1.00 82.19 114 GLY A CA 1
ATOM 946 C C . GLY A 1 114 ? 7.170 1.955 -14.220 1.00 82.19 114 GLY A C 1
ATOM 947 O O . GLY A 1 114 ? 7.993 1.177 -14.686 1.00 82.19 114 GLY A O 1
ATOM 948 N N . ASP A 1 115 ? 7.446 2.723 -13.161 1.00 79.69 115 ASP A N 1
ATOM 949 C CA . ASP A 1 115 ? 8.809 2.882 -12.615 1.00 79.69 115 ASP A CA 1
ATOM 950 C C . ASP A 1 115 ? 9.428 1.567 -12.078 1.00 79.69 115 ASP A C 1
ATOM 952 O O . ASP A 1 115 ? 10.649 1.451 -12.007 1.00 79.69 115 ASP A O 1
ATOM 956 N N . PHE A 1 116 ? 8.615 0.567 -11.705 1.00 82.12 116 PHE A N 1
ATOM 957 C CA . PHE A 1 116 ? 9.100 -0.735 -11.217 1.00 82.12 116 PHE A CA 1
ATOM 958 C C . PHE A 1 116 ? 8.923 -1.879 -12.224 1.00 82.12 116 PHE A C 1
ATOM 960 O O . PHE A 1 116 ? 9.098 -3.051 -11.870 1.00 82.12 116 PHE A O 1
ATOM 967 N N . VAL A 1 117 ? 8.564 -1.565 -13.471 1.00 84.69 117 VAL A N 1
ATOM 968 C CA . VAL A 1 117 ? 8.387 -2.563 -14.527 1.00 84.69 117 VAL A CA 1
ATOM 969 C C . VAL A 1 117 ? 9.759 -2.932 -15.100 1.00 84.69 117 VAL A C 1
ATOM 971 O O . VAL A 1 117 ? 10.481 -2.057 -15.569 1.00 84.69 117 VAL A O 1
ATOM 974 N N . PRO A 1 118 ? 10.151 -4.220 -15.100 1.00 81.19 118 PRO A N 1
ATOM 975 C CA . PRO A 1 118 ? 11.426 -4.630 -15.670 1.00 81.19 118 PRO A CA 1
ATOM 976 C C . PRO A 1 118 ? 11.401 -4.507 -17.199 1.00 81.19 118 PRO A C 1
ATOM 978 O O . PRO A 1 118 ? 10.640 -5.203 -17.878 1.00 81.19 118 PRO A O 1
ATOM 981 N N . GLU A 1 119 ? 12.288 -3.683 -17.746 1.00 82.50 119 GLU A N 1
ATOM 982 C CA . GLU A 1 119 ? 12.432 -3.471 -19.191 1.00 82.50 119 GLU A CA 1
ATOM 983 C C . GLU A 1 119 ? 13.301 -4.564 -19.831 1.00 82.50 119 GLU A C 1
ATOM 985 O O . GLU A 1 119 ? 13.015 -5.050 -20.926 1.00 82.50 119 GLU A O 1
ATOM 990 N N . ASN A 1 120 ? 14.329 -5.025 -19.109 1.00 80.69 120 ASN A N 1
ATOM 991 C CA . ASN A 1 120 ? 15.337 -5.944 -19.637 1.00 80.69 120 ASN A CA 1
ATOM 992 C C . ASN A 1 120 ? 15.142 -7.403 -19.175 1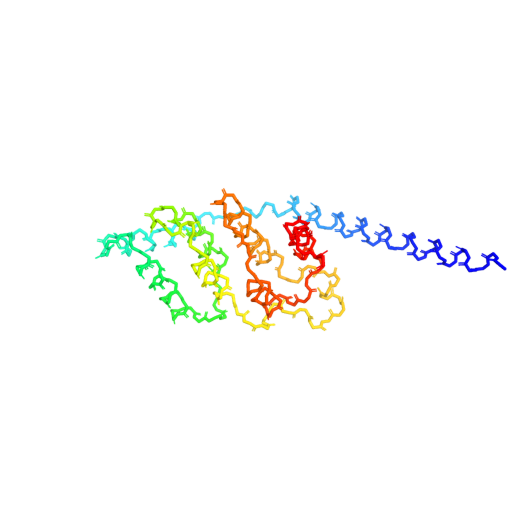.00 80.69 120 ASN A C 1
ATOM 994 O O . ASN A 1 120 ? 14.725 -7.645 -18.038 1.00 80.69 120 ASN A O 1
ATOM 998 N N . PRO A 1 121 ? 15.534 -8.412 -19.984 1.00 71.75 121 PRO A N 1
ATOM 999 C CA . PRO A 1 121 ? 15.466 -9.825 -19.594 1.00 71.75 121 PRO A CA 1
ATOM 1000 C C . PRO A 1 121 ? 16.215 -10.148 -18.297 1.00 71.75 121 PRO A C 1
ATOM 1002 O O . PRO A 1 121 ? 15.747 -10.967 -17.512 1.00 71.75 121 PRO A O 1
ATOM 1005 N N . LEU A 1 122 ? 17.339 -9.470 -18.035 1.00 69.62 122 LEU A N 1
ATOM 1006 C CA . LEU A 1 122 ? 18.076 -9.603 -16.776 1.00 69.62 122 LEU A CA 1
ATOM 1007 C C . LEU A 1 122 ? 17.274 -9.054 -15.589 1.00 69.62 122 LEU A C 1
ATOM 1009 O O . LEU A 1 122 ? 17.155 -9.734 -14.582 1.00 69.62 122 LEU A O 1
ATOM 1013 N N . GLN A 1 123 ? 16.647 -7.883 -15.709 1.00 70.81 123 GLN A N 1
ATOM 1014 C CA . GLN A 1 123 ? 15.783 -7.338 -14.649 1.00 70.81 123 GLN A CA 1
ATOM 1015 C C . GLN A 1 123 ? 14.559 -8.233 -14.404 1.00 70.81 123 GLN A C 1
ATOM 1017 O O . GLN A 1 123 ? 14.142 -8.439 -13.270 1.00 70.81 123 GLN A O 1
ATOM 1022 N N . ARG A 1 124 ? 14.008 -8.838 -15.462 1.00 72.06 124 ARG A N 1
ATOM 1023 C CA . ARG A 1 124 ? 12.922 -9.821 -15.344 1.00 72.06 124 ARG A CA 1
ATOM 1024 C C . ARG A 1 124 ? 13.381 -11.103 -14.644 1.00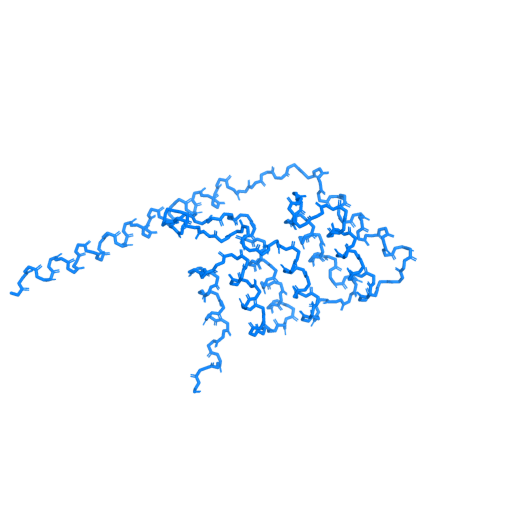 72.06 124 ARG A C 1
ATOM 1026 O O . ARG A 1 124 ? 12.606 -11.713 -13.911 1.00 72.06 124 ARG A O 1
ATOM 1033 N N . ALA A 1 125 ? 14.630 -11.505 -14.875 1.00 65.19 125 ALA A N 1
ATOM 1034 C CA . ALA A 1 125 ? 15.251 -12.653 -14.228 1.00 65.19 125 ALA A CA 1
ATOM 1035 C C . ALA A 1 125 ? 15.703 -12.365 -12.787 1.00 65.19 125 ALA A C 1
ATOM 1037 O O . ALA A 1 125 ? 15.803 -13.306 -12.008 1.00 65.19 125 ALA A O 1
ATOM 1038 N N . PHE A 1 126 ? 15.949 -11.105 -12.416 1.00 62.09 126 PHE A N 1
ATOM 1039 C CA . PHE A 1 126 ? 16.420 -10.682 -11.095 1.00 62.09 126 PHE A CA 1
ATOM 1040 C C . PHE A 1 126 ? 15.433 -9.699 -10.459 1.00 62.09 126 PHE A C 1
ATOM 1042 O O . PHE A 1 126 ? 15.555 -8.502 -10.689 1.00 62.09 126 PHE A O 1
ATOM 1049 N N . TRP A 1 127 ? 14.485 -10.226 -9.667 1.00 67.12 127 TRP A N 1
ATOM 1050 C CA . TRP A 1 127 ? 13.559 -9.536 -8.738 1.00 67.12 127 TRP A CA 1
ATOM 1051 C C . TRP A 1 127 ? 13.707 -7.993 -8.688 1.00 67.12 127 TRP A C 1
ATOM 1053 O O . TRP A 1 127 ? 14.289 -7.435 -7.760 1.00 67.12 127 TRP A O 1
ATOM 1063 N N . HIS A 1 128 ? 13.243 -7.304 -9.737 1.00 76.12 128 HIS A N 1
ATOM 1064 C CA . HIS A 1 128 ? 13.518 -5.880 -9.945 1.00 76.12 128 HIS A CA 1
ATOM 1065 C C . HIS A 1 128 ? 12.738 -5.035 -8.934 1.00 76.12 128 HIS A C 1
ATOM 1067 O O . HIS A 1 128 ? 11.523 -5.060 -8.986 1.00 76.12 128 HIS A O 1
ATOM 1073 N N . TYR A 1 129 ? 13.402 -4.292 -8.041 1.00 79.62 129 TYR A N 1
ATOM 1074 C CA . TYR A 1 129 ? 12.794 -3.619 -6.870 1.00 79.62 129 TYR A CA 1
ATOM 1075 C C . TYR A 1 129 ? 12.232 -4.578 -5.798 1.00 79.62 129 TYR A C 1
ATOM 1077 O O . TYR A 1 129 ? 11.044 -4.538 -5.459 1.00 79.62 129 TYR A O 1
ATOM 1085 N N . PRO A 1 130 ? 13.106 -5.400 -5.185 1.00 78.69 130 PRO A N 1
ATOM 1086 C CA . PRO A 1 130 ? 12.695 -6.491 -4.304 1.00 78.69 130 PRO A CA 1
ATOM 1087 C C . PRO A 1 130 ? 11.986 -6.008 -3.026 1.00 78.69 130 PRO A C 1
ATOM 1089 O O . PRO A 1 130 ? 11.026 -6.629 -2.573 1.00 78.69 130 PRO A O 1
ATOM 1092 N N . LEU A 1 131 ? 12.418 -4.874 -2.461 1.00 82.19 131 LEU A N 1
ATOM 1093 C CA . LEU A 1 131 ? 11.833 -4.295 -1.244 1.00 82.19 131 LEU A CA 1
ATOM 1094 C C . LEU A 1 131 ? 10.398 -3.801 -1.470 1.00 82.19 131 LEU A C 1
ATOM 1096 O O . LEU A 1 131 ? 9.522 -4.008 -0.629 1.00 82.19 131 LEU A O 1
ATOM 1100 N N . HIS A 1 132 ? 10.140 -3.175 -2.619 1.00 86.12 132 HIS A N 1
ATOM 1101 C CA . HIS A 1 132 ? 8.816 -2.670 -2.975 1.00 86.12 132 HIS A CA 1
ATOM 1102 C C . HIS A 1 132 ? 7.830 -3.809 -3.244 1.00 86.12 132 HIS A C 1
ATOM 1104 O O . HIS A 1 132 ? 6.697 -3.755 -2.765 1.00 86.12 132 HIS A O 1
ATOM 1110 N N . GLN A 1 133 ? 8.261 -4.881 -3.917 1.00 85.06 133 GLN A N 1
ATOM 1111 C CA . GLN A 1 133 ? 7.426 -6.077 -4.080 1.00 85.06 133 GLN A CA 1
ATOM 1112 C C . GLN A 1 133 ? 7.148 -6.791 -2.773 1.00 85.06 133 GLN A C 1
ATOM 1114 O O . GLN A 1 133 ? 6.019 -7.221 -2.554 1.00 85.06 133 GLN A O 1
ATOM 1119 N N . GLU A 1 134 ? 8.140 -6.916 -1.893 1.00 84.31 134 GLU A N 1
ATOM 1120 C CA . GLU A 1 134 ? 7.921 -7.508 -0.578 1.00 84.31 134 GLU A CA 1
ATOM 1121 C C . GLU A 1 134 ? 6.899 -6.695 0.230 1.00 84.31 134 GLU A C 1
ATOM 1123 O O . GLU A 1 134 ? 6.005 -7.272 0.848 1.00 84.31 134 GLU A O 1
ATOM 1128 N N . CYS A 1 135 ? 6.985 -5.362 0.194 1.00 88.19 135 CYS A N 1
ATOM 1129 C CA . CYS A 1 135 ? 6.009 -4.475 0.826 1.00 88.19 135 CYS A CA 1
ATOM 1130 C C . CYS A 1 135 ? 4.594 -4.683 0.266 1.00 88.19 135 CYS A C 1
ATOM 1132 O O . CYS A 1 135 ? 3.643 -4.853 1.029 1.00 88.19 135 CYS A O 1
ATOM 1134 N N . ALA A 1 136 ? 4.452 -4.750 -1.057 1.00 89.12 136 ALA A N 1
ATOM 1135 C CA . ALA A 1 136 ? 3.158 -4.969 -1.687 1.00 89.12 136 ALA A CA 1
ATOM 1136 C C . ALA A 1 136 ? 2.584 -6.371 -1.385 1.00 89.12 136 ALA A C 1
ATOM 1138 O O . ALA A 1 136 ? 1.391 -6.509 -1.122 1.00 89.12 136 ALA A O 1
ATOM 1139 N N . ILE A 1 137 ? 3.433 -7.405 -1.322 1.00 85.81 137 ILE A N 1
ATOM 1140 C CA . ILE A 1 137 ? 3.052 -8.752 -0.863 1.00 85.81 137 ILE A CA 1
ATOM 1141 C C . ILE A 1 137 ? 2.558 -8.712 0.586 1.00 85.81 137 ILE A C 1
ATOM 1143 O O . ILE A 1 137 ? 1.491 -9.235 0.885 1.00 85.81 137 ILE A O 1
ATOM 1147 N N . LYS A 1 138 ? 3.291 -8.039 1.477 1.00 86.50 138 LYS A N 1
ATOM 1148 C CA . LYS A 1 138 ? 2.915 -7.855 2.886 1.00 86.50 138 LYS A CA 1
ATOM 1149 C C . LYS A 1 138 ? 1.587 -7.122 3.066 1.00 86.50 138 LYS A C 1
ATOM 1151 O O . LYS A 1 138 ? 0.920 -7.331 4.080 1.00 86.50 138 LYS A O 1
ATOM 1156 N N . LEU A 1 139 ? 1.231 -6.234 2.139 1.00 90.31 139 LEU A N 1
ATOM 1157 C CA . LEU A 1 139 ? -0.054 -5.546 2.154 1.00 90.31 139 LEU A CA 1
ATOM 1158 C C . LEU A 1 139 ? -1.191 -6.497 1.760 1.00 90.31 139 LEU A C 1
ATOM 1160 O O . LEU A 1 139 ? -2.201 -6.534 2.454 1.00 90.31 139 LEU A O 1
ATOM 1164 N N . MET A 1 140 ? -1.000 -7.320 0.725 1.00 87.19 140 MET A N 1
ATOM 1165 C CA . MET A 1 140 ? -1.972 -8.355 0.345 1.00 87.19 140 MET A CA 1
ATOM 1166 C C . MET A 1 140 ? -2.139 -9.427 1.429 1.00 87.19 140 MET A C 1
ATOM 1168 O O . MET A 1 140 ? -3.261 -9.827 1.715 1.00 87.19 140 MET A O 1
ATOM 1172 N N . ASP A 1 141 ? -1.057 -9.835 2.095 1.00 85.31 141 ASP A N 1
ATOM 1173 C CA . ASP A 1 141 ? -1.137 -10.764 3.231 1.00 85.31 141 ASP A CA 1
ATOM 1174 C C . ASP A 1 141 ? -1.967 -10.176 4.375 1.00 85.31 141 ASP A C 1
ATOM 1176 O O . ASP A 1 141 ? -2.722 -10.881 5.039 1.00 85.31 141 ASP A O 1
ATOM 1180 N N . ALA A 1 142 ? -1.848 -8.864 4.605 1.00 87.00 142 ALA A N 1
ATOM 1181 C CA . ALA A 1 142 ? -2.659 -8.176 5.599 1.00 87.00 142 ALA A CA 1
ATOM 1182 C C . ALA A 1 142 ? -4.138 -8.104 5.192 1.00 87.00 142 ALA A C 1
ATOM 1184 O O . ALA A 1 142 ? -4.995 -8.177 6.068 1.00 87.00 142 ALA A O 1
ATOM 1185 N N . MET A 1 143 ? -4.445 -7.992 3.895 1.00 88.56 143 MET A N 1
ATOM 1186 C CA . MET A 1 143 ? -5.821 -8.092 3.399 1.00 88.56 143 MET A CA 1
ATOM 1187 C C . MET A 1 143 ? -6.411 -9.472 3.685 1.00 88.56 143 MET A C 1
ATOM 1189 O O . MET A 1 143 ? -7.477 -9.562 4.291 1.00 88.56 143 MET A O 1
ATOM 1193 N N . GLU A 1 144 ? -5.687 -10.535 3.324 1.00 87.00 144 GLU A N 1
ATOM 1194 C CA . GLU A 1 144 ? -6.108 -11.919 3.558 1.00 87.00 144 GLU A CA 1
ATOM 1195 C C . GLU A 1 144 ? -6.303 -12.188 5.058 1.00 87.00 144 GLU A C 1
ATOM 1197 O O . GLU A 1 144 ? -7.341 -12.706 5.467 1.00 8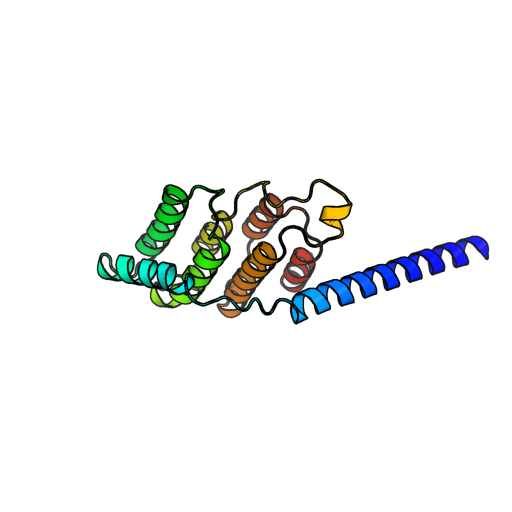7.00 144 GLU A O 1
ATOM 1202 N N . ALA A 1 145 ? -5.369 -11.730 5.899 1.00 87.81 145 ALA A N 1
ATOM 1203 C CA . ALA A 1 145 ? -5.467 -11.850 7.354 1.00 87.81 145 ALA A CA 1
ATOM 1204 C C . ALA A 1 145 ? -6.659 -11.082 7.957 1.00 87.81 145 ALA A C 1
ATOM 1206 O O . ALA A 1 145 ? -7.190 -11.485 8.992 1.00 87.81 145 ALA A O 1
ATOM 1207 N N . ASN A 1 146 ? -7.089 -9.985 7.328 1.00 88.81 146 ASN A N 1
ATOM 1208 C CA . ASN A 1 146 ? -8.270 -9.219 7.735 1.00 88.81 146 ASN A CA 1
ATOM 1209 C C . ASN A 1 146 ? -9.573 -9.726 7.082 1.00 88.81 146 ASN A C 1
ATOM 1211 O O . ASN A 1 146 ? -10.637 -9.157 7.339 1.00 88.81 146 ASN A O 1
ATOM 1215 N N . GLY A 1 147 ? -9.510 -10.790 6.270 1.00 88.56 147 GLY A N 1
ATOM 1216 C CA . GLY A 1 147 ? -10.662 -11.388 5.589 1.00 88.56 147 GLY A CA 1
ATOM 1217 C C . GLY A 1 147 ? -11.142 -10.612 4.358 1.00 88.56 147 GLY A C 1
ATOM 1218 O O . GLY A 1 147 ? -12.297 -10.754 3.965 1.00 88.56 147 GLY A O 1
ATOM 1219 N N . VAL A 1 148 ? -10.286 -9.776 3.764 1.00 89.25 148 VAL A N 1
ATOM 1220 C CA . VAL A 1 148 ? -10.584 -8.995 2.556 1.00 89.25 148 VAL A CA 1
ATOM 1221 C C . VAL A 1 148 ? -9.991 -9.701 1.339 1.00 89.25 148 VAL A C 1
ATOM 1223 O O . VAL A 1 148 ? -8.775 -9.857 1.232 1.00 89.25 148 VAL A O 1
ATOM 1226 N N . LEU A 1 149 ? -10.845 -10.111 0.401 1.00 85.50 149 LEU A N 1
ATOM 1227 C CA . LEU A 1 149 ? -10.416 -10.760 -0.837 1.00 85.50 149 LEU A CA 1
ATOM 1228 C C . LEU A 1 149 ? -9.950 -9.711 -1.869 1.00 85.50 149 LEU A C 1
ATOM 1230 O O . LEU A 1 149 ? -10.636 -8.700 -2.048 1.00 85.50 149 LEU A O 1
ATOM 1234 N N . PRO A 1 150 ? -8.818 -9.919 -2.569 1.00 84.06 150 PRO A N 1
ATOM 1235 C CA . PRO A 1 150 ? -8.389 -9.010 -3.622 1.00 84.06 150 PRO A CA 1
ATOM 1236 C C . PRO A 1 150 ? -9.285 -9.120 -4.863 1.00 84.06 150 PRO A C 1
ATOM 1238 O O . PRO A 1 150 ? -9.561 -10.211 -5.359 1.00 84.06 150 PRO A O 1
ATOM 1241 N N . ASP A 1 151 ? -9.695 -7.966 -5.384 1.00 87.31 151 ASP A N 1
ATOM 1242 C CA . ASP A 1 151 ? -10.453 -7.838 -6.632 1.00 87.31 151 ASP A CA 1
ATOM 1243 C C . ASP A 1 151 ? -9.522 -7.819 -7.862 1.00 87.31 151 ASP A C 1
ATOM 1245 O O . ASP A 1 151 ? -8.313 -7.585 -7.756 1.00 87.31 151 ASP A O 1
ATOM 1249 N N . LYS A 1 152 ? -10.090 -8.006 -9.056 1.00 87.00 152 LYS A N 1
ATOM 1250 C CA . LYS A 1 152 ? -9.391 -7.894 -10.340 1.00 87.00 152 LYS A CA 1
ATOM 1251 C C . LYS A 1 152 ? -8.672 -6.552 -10.486 1.00 87.00 152 LYS A C 1
ATOM 1253 O O . LYS A 1 152 ? -7.550 -6.515 -10.981 1.00 87.00 152 LYS A O 1
ATOM 1258 N N . GLU A 1 153 ? -9.256 -5.465 -9.982 1.00 90.12 153 GLU A N 1
ATOM 1259 C CA . GLU A 1 153 ? -8.615 -4.149 -10.025 1.00 90.12 153 GLU A CA 1
ATOM 1260 C C . GLU A 1 153 ? -7.278 -4.119 -9.263 1.00 90.12 153 GLU A C 1
ATOM 1262 O O . GLU A 1 153 ? -6.324 -3.483 -9.706 1.00 90.12 153 GLU A O 1
ATOM 1267 N N . ILE A 1 154 ? -7.162 -4.840 -8.142 1.00 88.50 154 ILE A N 1
ATOM 1268 C CA . ILE A 1 154 ? -5.901 -4.928 -7.390 1.00 88.50 154 ILE A CA 1
ATOM 1269 C C . ILE A 1 154 ? -4.842 -5.662 -8.205 1.00 88.50 154 ILE A C 1
ATOM 1271 O O . ILE A 1 154 ? -3.684 -5.241 -8.228 1.00 88.50 154 ILE A O 1
ATOM 1275 N N . HIS A 1 155 ? -5.236 -6.720 -8.913 1.00 85.81 155 HIS A N 1
ATOM 1276 C CA . HIS A 1 155 ? -4.338 -7.401 -9.836 1.00 85.81 155 HIS A CA 1
ATOM 1277 C C . HIS A 1 155 ? -3.847 -6.444 -10.936 1.00 85.81 155 HIS A C 1
ATOM 1279 O O . HIS A 1 155 ? -2.642 -6.355 -11.173 1.00 85.81 155 HIS A O 1
ATOM 1285 N N . ASP A 1 156 ? -4.749 -5.670 -11.541 1.00 88.88 156 ASP A N 1
ATOM 1286 C CA . ASP A 1 156 ? -4.408 -4.709 -12.595 1.00 88.88 156 ASP A CA 1
ATOM 1287 C C . ASP A 1 156 ? -3.497 -3.579 -12.078 1.00 88.88 156 ASP A C 1
ATOM 1289 O O . ASP A 1 156 ? -2.543 -3.178 -12.749 1.00 88.88 156 ASP A O 1
ATOM 1293 N N . ILE A 1 157 ? -3.745 -3.079 -10.861 1.00 90.56 157 ILE A N 1
ATOM 1294 C CA . ILE A 1 157 ? -2.899 -2.088 -10.175 1.00 90.56 157 ILE A CA 1
ATOM 1295 C C . ILE A 1 157 ? -1.477 -2.627 -10.012 1.00 90.56 157 ILE A C 1
ATOM 1297 O O . ILE A 1 157 ? -0.517 -1.910 -10.310 1.00 90.56 157 ILE A O 1
ATOM 1301 N N . MET A 1 158 ? -1.345 -3.873 -9.557 1.00 87.75 158 MET A N 1
ATOM 1302 C CA . MET A 1 158 ? -0.059 -4.526 -9.325 1.00 87.75 158 MET A CA 1
ATOM 1303 C C . MET A 1 158 ? 0.693 -4.790 -10.628 1.00 87.75 158 MET A C 1
ATOM 1305 O O . MET A 1 158 ? 1.896 -4.532 -10.701 1.00 87.75 158 MET A O 1
ATOM 1309 N N . GLU A 1 159 ? -0.007 -5.243 -11.669 1.00 86.38 159 GLU A N 1
ATOM 1310 C CA . GLU A 1 159 ? 0.581 -5.475 -12.988 1.00 86.38 159 GLU A CA 1
ATOM 1311 C C . GLU A 1 159 ? 1.079 -4.174 -13.630 1.00 86.38 159 GLU A C 1
ATOM 1313 O O . GLU A 1 159 ? 2.195 -4.139 -14.141 1.00 86.38 159 GLU A O 1
ATOM 1318 N N . LYS A 1 160 ? 0.328 -3.072 -13.531 1.00 89.12 160 LYS A N 1
ATOM 1319 C CA . LYS A 1 160 ? 0.771 -1.760 -14.042 1.00 89.12 160 LYS A CA 1
ATOM 1320 C C . LYS A 1 160 ? 2.005 -1.201 -13.323 1.00 89.12 160 LYS A C 1
ATOM 1322 O O . LYS A 1 160 ? 2.750 -0.414 -13.903 1.00 89.12 160 LYS A O 1
ATOM 1327 N N . ARG A 1 161 ? 2.203 -1.559 -12.051 1.00 88.56 161 ARG A N 1
ATOM 1328 C CA . ARG A 1 161 ? 3.295 -1.036 -11.210 1.00 88.56 161 ARG A CA 1
ATOM 1329 C C . ARG A 1 161 ? 4.561 -1.862 -11.338 1.00 88.56 161 ARG A C 1
ATOM 1331 O O . ARG A 1 161 ? 5.622 -1.307 -11.583 1.00 88.56 161 ARG A O 1
ATOM 1338 N N . PHE A 1 162 ? 4.442 -3.178 -11.197 1.00 84.38 162 PHE A N 1
ATOM 1339 C CA . PHE A 1 162 ? 5.591 -4.078 -11.151 1.00 84.38 162 PHE A CA 1
ATOM 1340 C C . PHE A 1 162 ? 5.789 -4.865 -12.459 1.00 84.38 162 PHE A C 1
ATOM 1342 O O . PHE A 1 162 ? 6.855 -5.434 -12.684 1.00 84.38 162 PHE A O 1
ATOM 1349 N N . GLY A 1 163 ? 4.792 -4.904 -13.344 1.00 82.00 163 GLY A N 1
ATOM 1350 C CA . GLY A 1 163 ? 4.779 -5.714 -14.563 1.00 82.00 163 GLY A CA 1
ATOM 1351 C C . GLY A 1 163 ? 4.176 -7.104 -14.343 1.00 82.00 163 GLY A C 1
ATOM 1352 O O . GLY A 1 163 ? 3.673 -7.433 -13.266 1.00 82.00 163 GLY A O 1
ATOM 1353 N N . THR A 1 164 ? 4.253 -7.962 -15.363 1.00 70.94 164 THR A N 1
ATOM 1354 C CA . THR A 1 164 ? 3.775 -9.352 -15.299 1.00 70.94 164 THR A CA 1
ATOM 1355 C C . THR A 1 164 ? 4.654 -10.178 -14.348 1.00 70.94 164 THR A C 1
ATOM 1357 O O . THR A 1 164 ? 5.654 -10.789 -14.733 1.00 70.94 164 THR A O 1
ATOM 1360 N N . TRP A 1 165 ? 4.307 -10.158 -13.063 1.00 61.66 165 TRP A N 1
ATOM 1361 C CA . TRP A 1 165 ? 5.120 -10.719 -11.989 1.00 61.66 165 TRP A CA 1
ATOM 1362 C C . TRP A 1 165 ? 4.908 -12.219 -11.776 1.00 61.66 165 TRP A C 1
ATOM 1364 O O . TRP A 1 165 ? 3.863 -12.663 -1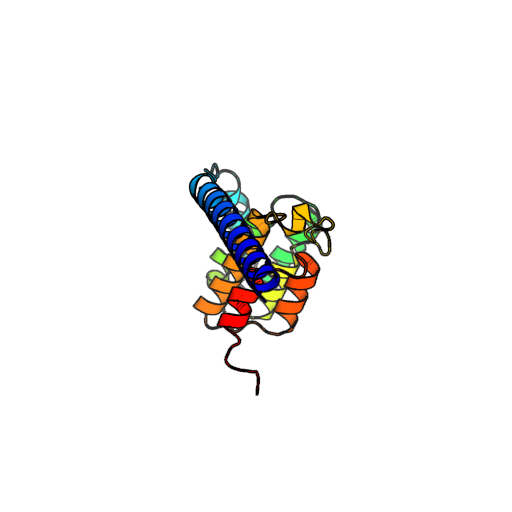1.304 1.00 61.66 165 TRP A O 1
ATOM 1374 N N . VAL A 1 166 ? 5.961 -13.010 -12.016 1.00 49.75 166 VAL A N 1
ATOM 1375 C CA . VAL A 1 166 ? 5.967 -14.484 -11.897 1.00 49.75 166 VAL A CA 1
ATOM 1376 C C . VAL A 1 166 ? 5.774 -14.986 -10.454 1.00 49.75 166 VAL A C 1
ATOM 1378 O O . VAL A 1 166 ? 5.367 -16.131 -10.257 1.00 49.75 166 VAL A O 1
ATOM 1381 N N . MET A 1 167 ? 6.066 -14.174 -9.432 1.00 49.75 167 MET A N 1
ATOM 1382 C CA . MET A 1 167 ? 5.979 -14.585 -8.019 1.00 49.75 167 MET A CA 1
ATOM 1383 C C . MET A 1 167 ? 4.717 -14.074 -7.317 1.00 49.75 167 MET A C 1
ATOM 1385 O O . MET A 1 167 ? 4.127 -14.805 -6.526 1.00 49.75 167 MET A O 1
ATOM 1389 N N . LEU A 1 168 ? 4.251 -12.875 -7.672 1.00 48.91 168 LEU A N 1
ATOM 1390 C CA . LEU A 1 168 ? 3.028 -12.294 -7.125 1.00 48.91 168 LEU A CA 1
ATOM 1391 C C . LEU A 1 168 ? 1.783 -13.043 -7.616 1.00 48.91 168 LEU A C 1
ATOM 1393 O O . LEU A 1 168 ? 0.923 -13.434 -6.829 1.00 48.91 168 LEU A O 1
ATOM 1397 N N . GLN A 1 169 ? 1.767 -13.371 -8.912 1.00 45.41 169 GLN A N 1
ATOM 1398 C CA . GLN A 1 169 ? 0.734 -14.217 -9.496 1.00 45.41 169 GLN A CA 1
ATOM 1399 C C . GLN A 1 169 ? 0.712 -15.621 -8.895 1.00 45.41 169 GLN A C 1
ATOM 1401 O O . GLN A 1 169 ? -0.340 -16.232 -8.901 1.00 45.41 169 GLN A O 1
ATOM 1406 N N . LYS A 1 170 ? 1.820 -16.169 -8.375 1.00 46.28 170 LYS A N 1
ATOM 1407 C CA . LYS A 1 170 ? 1.785 -17.496 -7.728 1.00 46.28 170 LYS A CA 1
ATOM 1408 C C . LYS A 1 170 ? 1.038 -17.476 -6.397 1.00 46.28 170 LYS A C 1
ATOM 1410 O O . LYS A 1 170 ? 0.416 -18.477 -6.068 1.00 46.28 170 LYS A O 1
ATOM 1415 N N . ARG A 1 171 ? 1.072 -16.355 -5.665 1.00 47.81 171 ARG A N 1
ATOM 1416 C CA . ARG A 1 171 ? 0.226 -16.153 -4.479 1.00 47.81 171 ARG A CA 1
ATOM 1417 C C . ARG A 1 171 ? -1.216 -15.846 -4.865 1.00 47.81 171 ARG A C 1
ATOM 1419 O O . ARG A 1 171 ? -2.110 -16.531 -4.389 1.00 47.81 171 ARG A O 1
ATOM 1426 N N . LEU A 1 172 ? -1.438 -14.907 -5.789 1.00 45.34 172 LEU A N 1
ATOM 1427 C CA . LEU A 1 172 ? -2.790 -14.560 -6.243 1.00 45.34 172 LEU A CA 1
ATOM 1428 C C . LEU A 1 172 ? -3.494 -15.750 -6.898 1.00 45.34 172 LEU A C 1
ATOM 1430 O O . LEU A 1 172 ? -4.606 -16.070 -6.522 1.00 45.34 172 LEU A O 1
ATOM 1434 N N . LYS A 1 173 ? -2.828 -16.502 -7.779 1.00 40.16 173 LYS A N 1
ATOM 1435 C CA . LYS A 1 173 ? -3.374 -17.747 -8.339 1.00 40.16 173 LYS A CA 1
ATOM 1436 C C . LYS A 1 173 ? -3.559 -18.842 -7.297 1.00 40.16 173 LYS A C 1
ATOM 1438 O O . LYS A 1 173 ? -4.269 -19.770 -7.614 1.00 40.16 173 LYS A O 1
ATOM 1443 N N . GLY A 1 174 ? -2.939 -18.768 -6.117 1.00 37.88 174 GLY A N 1
ATOM 1444 C CA . GLY A 1 174 ? -3.213 -19.663 -4.987 1.00 37.88 174 GLY A CA 1
ATOM 1445 C C . GLY A 1 174 ? -4.457 -19.256 -4.190 1.00 37.88 174 GLY A C 1
ATOM 1446 O O . GLY A 1 174 ? -5.206 -20.119 -3.752 1.00 37.88 174 GLY A O 1
ATOM 1447 N N . SER A 1 175 ? -4.702 -17.949 -4.064 1.00 37.78 175 SER A N 1
ATOM 1448 C CA . SER A 1 175 ? -5.878 -17.367 -3.396 1.00 37.78 175 SER A CA 1
ATOM 1449 C C . SER A 1 175 ? -7.126 -17.351 -4.304 1.00 37.78 175 SER A C 1
ATOM 1451 O O . SER A 1 175 ? -8.248 -17.527 -3.843 1.00 37.78 175 SER A O 1
ATOM 1453 N N . CYS A 1 176 ? -6.939 -17.237 -5.625 1.00 35.59 176 CYS A N 1
ATOM 1454 C CA . CYS A 1 176 ? -7.999 -17.175 -6.637 1.00 35.59 176 CYS A CA 1
ATOM 1455 C C . CYS A 1 176 ? -8.428 -18.545 -7.214 1.00 35.59 176 CYS A C 1
ATOM 1457 O O . CYS A 1 176 ? -9.215 -18.558 -8.161 1.00 35.59 176 CYS A O 1
ATOM 1459 N N . ILE A 1 177 ? -7.997 -19.699 -6.670 1.00 33.84 177 ILE A N 1
ATOM 1460 C CA . ILE A 1 177 ? -8.442 -21.053 -7.124 1.00 33.84 177 ILE A CA 1
ATOM 1461 C C . ILE A 1 177 ? -9.927 -21.330 -6.774 1.00 33.84 177 ILE A C 1
ATOM 1463 O O . ILE A 1 177 ? -10.383 -22.465 -6.771 1.00 33.84 177 ILE A O 1
ATOM 1467 N N . GLY A 1 178 ? -10.717 -20.295 -6.482 1.00 31.28 178 GLY A N 1
ATOM 1468 C CA . GLY A 1 178 ? -12.171 -20.377 -6.352 1.00 31.28 178 GLY A CA 1
ATOM 1469 C C . GLY A 1 178 ? -12.957 -19.983 -7.608 1.00 31.28 178 GLY A C 1
ATOM 1470 O O . GLY A 1 178 ? -14.156 -20.227 -7.639 1.00 31.28 178 GLY A O 1
ATOM 1471 N N . TYR A 1 179 ? -12.339 -19.379 -8.632 1.00 34.47 179 TYR A N 1
ATOM 1472 C CA . TYR A 1 179 ? -13.085 -18.835 -9.779 1.00 34.47 179 TYR A CA 1
ATOM 1473 C C . TYR A 1 179 ? -12.342 -18.996 -11.108 1.00 34.47 179 TYR A C 1
ATOM 1475 O O . TYR A 1 179 ? -11.869 -18.028 -11.697 1.00 34.47 179 TYR A O 1
ATOM 1483 N N . GLN A 1 180 ? -12.269 -20.233 -11.598 1.00 29.16 180 GLN A N 1
ATOM 1484 C CA . GLN A 1 180 ? -12.209 -20.530 -13.033 1.00 29.16 180 GLN A CA 1
ATOM 1485 C C . GLN A 1 180 ? -13.031 -21.802 -13.286 1.00 29.16 180 GLN A C 1
ATOM 1487 O O . GLN A 1 180 ? -12.480 -22.900 -13.296 1.00 29.16 180 GLN A O 1
ATOM 1492 N N . ASN A 1 181 ? -14.348 -21.627 -13.430 1.00 28.17 181 ASN A N 1
ATOM 1493 C CA . ASN A 1 181 ? -15.222 -22.533 -14.180 1.00 28.17 181 ASN A CA 1
ATOM 1494 C C . ASN A 1 181 ? -15.602 -21.823 -15.477 1.00 28.17 181 ASN A C 1
ATOM 1496 O O . ASN A 1 181 ? -15.962 -20.627 -15.375 1.00 28.17 181 ASN A O 1
#

Radius of gyration: 19.61 Å; chains: 1; bounding box: 36×57×48 Å

Secondary structure (DSSP, 8-state):
-HHHHHHHHHHHHHHHHHHHHHHHHHHHHHHH------TTSHHHHHHHHHHHHHHS-S-HHHHHHHHHHHHHHH-TT-S-HHHHHHHHHHHTTTTTGGG-HHHHHHHHHTSPSSTTS--SHHHHHTTSSHHHHHHHHHHHHHHHHTTPPPPHHHHHHHHHHH-S-TTHHHHHHHH-TT---

Organism: Meloidogyne enterolobii (NCBI:txid390850)

Sequence (181 aa):
MLKSLFIRNSKQYLLRREKLIYLKVFQAYQCSSKPNYKTTQPIIWDEFFQRESEVADKTKEAFLQCIKLFVMSRGKRGGGQVEFINAGRNNMKAFGVHKDLDVYKELLRVFPEGDFVPENPLQRAFWHYPLHQECAIKLMDAMEANGVLPDKEIHDIMEKRFGTWVMLQKRLKGSCIGYQN

pLDDT: mean 70.5, std 21.27, range [28.17, 94.94]